Protein AF-A0A7V5ZD28-F1 (afdb_monomer)

Foldseek 3Di:
DDDLVLLVVLVDDPVLLVVVCVVVVHHDDSVRSNVSSVCCDCVNNVVPNVVVQCVDPVSVVCVVVVVDDPWDWDDPDPPDIDTDDDDDDDVVVD

Secondary structure (DSSP, 8-state):
---HHHHHHTT--HHHHHHHHHHHSSPPPHHHHHHHHHHTSHHHH-TTHHHHHTTSHHHHHHHHTT---SSEEEEEETTEEEEE-----HHHH-

Mean predicted aligned error: 4.15 Å

pLDDT: mean 93.76, std 4.94, range [72.38, 98.06]

Structure (mmCIF, N/CA/C/O backbone):
data_AF-A0A7V5ZD28-F1
#
_entry.id   AF-A0A7V5ZD28-F1
#
loop_
_atom_site.group_PDB
_atom_site.id
_atom_site.type_symbol
_atom_site.label_atom_id
_atom_site.label_alt_id
_atom_site.label_comp_id
_atom_site.label_asym_id
_atom_site.label_entity_id
_atom_site.label_seq_id
_atom_site.pdbx_PDB_ins_code
_atom_site.Cartn_x
_atom_site.Cartn_y
_atom_site.Cartn_z
_atom_site.occupancy
_atom_site.B_iso_or_equiv
_atom_site.auth_seq_id
_atom_site.auth_comp_id
_atom_site.auth_asym_id
_atom_site.auth_atom_id
_atom_site.pdbx_PDB_model_num
ATOM 1 N N . MET A 1 1 ? 17.235 -3.275 -20.615 1.00 72.38 1 MET A N 1
ATOM 2 C CA . MET A 1 1 ? 16.539 -2.101 -20.064 1.00 72.38 1 MET A CA 1
ATOM 3 C C . MET A 1 1 ? 15.131 -2.111 -20.618 1.00 72.38 1 MET A C 1
ATOM 5 O O . MET A 1 1 ? 14.974 -2.015 -21.832 1.00 72.38 1 MET A O 1
ATOM 9 N N . ILE A 1 2 ? 14.144 -2.283 -19.741 1.00 87.50 2 ILE A N 1
ATOM 10 C CA . ILE A 1 2 ? 12.724 -2.285 -20.077 1.00 87.50 2 ILE A CA 1
ATOM 11 C C . ILE A 1 2 ? 12.384 -0.948 -20.736 1.00 87.50 2 ILE A C 1
ATOM 13 O O . ILE A 1 2 ? 12.806 0.105 -20.253 1.00 87.50 2 ILE A O 1
ATOM 17 N N . ASP A 1 3 ? 11.638 -0.999 -21.843 1.00 94.62 3 ASP A N 1
ATOM 18 C CA . ASP A 1 3 ? 11.118 0.201 -22.501 1.00 94.62 3 ASP A CA 1
ATOM 19 C C . ASP A 1 3 ? 10.301 1.017 -21.480 1.00 94.62 3 ASP A C 1
ATOM 21 O O . ASP A 1 3 ? 9.369 0.464 -20.883 1.00 94.62 3 ASP A O 1
ATOM 25 N N . PRO A 1 4 ? 10.603 2.316 -21.278 1.00 95.12 4 PRO A N 1
ATOM 26 C CA . PRO A 1 4 ? 9.864 3.177 -20.363 1.00 95.12 4 PRO A CA 1
ATOM 27 C C . PRO A 1 4 ? 8.344 3.145 -20.515 1.00 95.12 4 PRO A C 1
ATOM 29 O O . PRO A 1 4 ? 7.627 3.346 -19.538 1.00 95.12 4 PRO A O 1
ATOM 32 N N . LYS A 1 5 ? 7.829 2.866 -21.717 1.00 96.38 5 LYS A N 1
ATOM 33 C CA . LYS A 1 5 ? 6.387 2.719 -21.945 1.00 96.38 5 LYS A CA 1
ATOM 34 C C . LYS A 1 5 ? 5.768 1.615 -21.088 1.00 96.38 5 LYS A C 1
ATOM 36 O O . LYS A 1 5 ? 4.683 1.819 -20.559 1.00 96.38 5 LYS A O 1
ATOM 41 N N . VAL A 1 6 ? 6.473 0.501 -20.876 1.00 96.75 6 VAL A N 1
ATOM 42 C CA . VAL A 1 6 ? 5.936 -0.680 -20.182 1.00 96.75 6 VAL A CA 1
ATOM 43 C C . VAL A 1 6 ? 5.604 -0.378 -18.721 1.00 96.75 6 VAL A C 1
ATOM 45 O O . VAL A 1 6 ? 4.479 -0.614 -18.292 1.00 96.75 6 VAL A O 1
ATO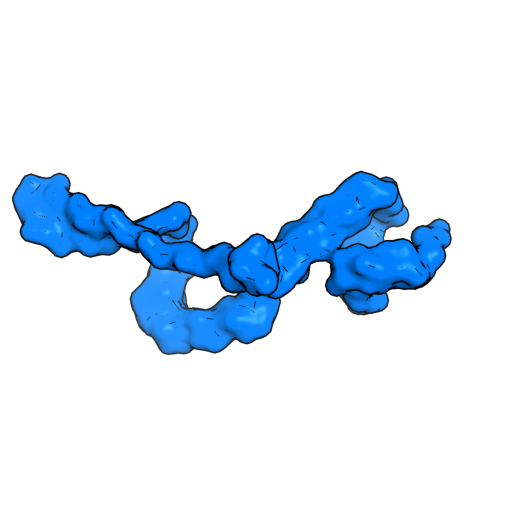M 48 N N . TYR A 1 7 ? 6.548 0.156 -17.937 1.00 96.56 7 TYR A N 1
ATOM 49 C CA . TYR A 1 7 ? 6.273 0.431 -16.519 1.00 96.56 7 TYR A CA 1
ATOM 50 C C . TYR A 1 7 ? 5.348 1.638 -16.327 1.00 96.56 7 TYR A C 1
ATOM 52 O O . TYR A 1 7 ? 4.584 1.672 -15.364 1.00 96.56 7 TYR A O 1
ATOM 60 N N . ARG A 1 8 ? 5.371 2.606 -17.255 1.00 97.31 8 ARG A N 1
ATOM 61 C CA . ARG A 1 8 ? 4.461 3.759 -17.222 1.00 97.31 8 ARG A CA 1
ATOM 62 C C . ARG A 1 8 ? 3.014 3.350 -17.471 1.00 97.31 8 ARG A C 1
ATOM 64 O O . ARG A 1 8 ? 2.132 3.827 -16.766 1.00 97.31 8 ARG A O 1
ATOM 71 N N . GLU A 1 9 ? 2.767 2.435 -18.407 1.00 97.06 9 GLU A N 1
ATOM 72 C CA . GLU A 1 9 ? 1.434 1.853 -18.631 1.00 97.06 9 GLU A CA 1
ATOM 73 C C . GLU A 1 9 ? 0.937 1.044 -17.422 1.00 97.06 9 GLU A C 1
ATOM 75 O O . GLU A 1 9 ? -0.263 0.998 -17.168 1.00 97.06 9 GLU A O 1
ATOM 80 N N . MET A 1 10 ? 1.846 0.472 -16.622 1.00 96.69 10 MET A N 1
ATOM 81 C CA . MET A 1 10 ? 1.511 -0.173 -15.344 1.00 96.69 10 MET A CA 1
ATOM 82 C C . MET A 1 10 ? 1.235 0.822 -14.199 1.00 96.69 10 MET A C 1
ATOM 84 O O . MET A 1 10 ? 0.828 0.403 -13.116 1.00 96.69 10 MET A O 1
ATOM 88 N N . GLY A 1 11 ? 1.447 2.125 -14.406 1.00 95.62 11 GLY A N 1
ATOM 89 C CA . GLY A 1 11 ? 1.208 3.167 -13.404 1.00 95.62 11 GLY A CA 1
ATOM 90 C C . GLY A 1 11 ? 2.408 3.509 -12.514 1.00 95.62 11 GLY A C 1
ATOM 91 O O . GLY A 1 11 ? 2.232 4.218 -11.522 1.00 95.62 11 GLY A O 1
ATOM 92 N N . LEU A 1 12 ? 3.612 3.038 -12.855 1.00 96.88 12 LEU A N 1
ATOM 93 C CA . LEU A 1 12 ? 4.858 3.462 -12.211 1.00 96.88 12 LEU A CA 1
ATOM 94 C C . LEU A 1 12 ? 5.414 4.719 -12.886 1.00 96.88 12 LEU A C 1
ATOM 96 O O . LEU A 1 12 ? 5.335 4.877 -14.105 1.00 96.88 12 LEU A O 1
ATOM 100 N N . ASN A 1 13 ? 6.047 5.589 -12.105 1.00 96.56 13 ASN A N 1
ATOM 101 C CA . ASN A 1 13 ? 6.856 6.680 -12.646 1.00 96.56 13 ASN A CA 1
ATOM 102 C C . ASN A 1 13 ? 8.349 6.307 -12.737 1.00 96.56 13 ASN A C 1
ATOM 104 O O . ASN A 1 13 ? 8.799 5.306 -12.178 1.00 96.56 13 ASN A O 1
ATOM 108 N N . ASP A 1 14 ? 9.128 7.140 -13.428 1.00 97.06 14 ASP A N 1
ATOM 109 C CA . ASP A 1 14 ? 10.555 6.893 -13.673 1.00 97.06 14 ASP A CA 1
ATOM 110 C C . ASP A 1 14 ? 11.367 6.775 -12.370 1.00 97.06 14 ASP A C 1
ATOM 112 O O . ASP A 1 14 ? 12.244 5.920 -12.267 1.00 97.06 14 ASP A O 1
ATOM 116 N N . GLN A 1 15 ? 11.036 7.565 -11.340 1.00 97.06 15 GLN A N 1
ATOM 117 C CA . GLN A 1 15 ? 11.718 7.517 -10.040 1.00 97.06 15 GLN A CA 1
ATOM 118 C C . GLN A 1 15 ? 11.407 6.218 -9.287 1.00 97.06 15 GLN A C 1
ATOM 120 O O . GLN A 1 15 ? 12.277 5.649 -8.627 1.00 97.06 15 GLN A O 1
ATOM 125 N N . GLU A 1 16 ? 10.169 5.728 -9.382 1.00 97.06 16 GLU A N 1
ATOM 126 C CA . GLU A 1 16 ? 9.783 4.434 -8.818 1.00 97.06 16 GLU A CA 1
ATOM 127 C C . GLU A 1 16 ? 10.519 3.295 -9.527 1.00 97.06 16 GLU A C 1
ATOM 129 O O . GLU A 1 16 ? 11.047 2.406 -8.860 1.00 97.06 16 GLU A O 1
ATOM 134 N N . TYR A 1 17 ? 10.644 3.349 -10.855 1.00 97.62 17 TYR A N 1
ATOM 135 C CA . TYR A 1 17 ? 11.417 2.364 -11.612 1.00 97.62 17 TYR A CA 1
ATOM 136 C C . TYR A 1 17 ? 12.912 2.388 -11.257 1.00 97.62 17 TYR A C 1
ATOM 138 O O . TYR A 1 17 ? 13.500 1.340 -10.983 1.00 97.62 17 TYR A O 1
ATOM 146 N N . GLU A 1 18 ? 13.527 3.569 -11.169 1.00 97.75 18 GLU A N 1
ATOM 147 C CA . GLU A 1 18 ? 14.909 3.713 -10.693 1.00 97.75 18 GLU A CA 1
ATOM 148 C C . GLU A 1 18 ? 15.088 3.129 -9.289 1.00 97.75 18 GLU A C 1
ATOM 150 O O . GLU A 1 18 ? 16.076 2.440 -9.010 1.00 97.75 18 GLU A O 1
ATOM 155 N N . ARG A 1 19 ? 14.111 3.341 -8.402 1.00 97.88 19 ARG A N 1
ATOM 156 C CA . ARG A 1 19 ? 14.141 2.771 -7.057 1.00 97.88 19 ARG A CA 1
ATOM 157 C C . ARG A 1 19 ? 14.052 1.246 -7.078 1.00 97.88 19 ARG A C 1
ATOM 159 O O . ARG A 1 19 ? 14.751 0.604 -6.296 1.00 97.88 19 ARG A O 1
ATOM 166 N N . ILE A 1 20 ? 13.242 0.664 -7.960 1.00 98.00 20 ILE A N 1
ATOM 167 C CA . ILE A 1 20 ? 13.153 -0.793 -8.146 1.00 98.00 20 ILE A CA 1
ATOM 168 C C . ILE A 1 20 ? 14.509 -1.358 -8.582 1.00 98.00 20 ILE A C 1
ATOM 170 O O . ILE A 1 20 ? 14.978 -2.331 -7.991 1.00 98.00 20 ILE A O 1
ATOM 174 N N . LEU A 1 21 ? 15.181 -0.719 -9.546 1.00 97.69 21 LEU A N 1
ATOM 175 C CA . LEU A 1 21 ? 16.518 -1.130 -9.988 1.00 97.69 21 LEU A CA 1
ATOM 176 C C . LEU A 1 21 ? 17.535 -1.104 -8.841 1.00 97.69 21 LEU A C 1
ATOM 178 O O . LEU A 1 21 ? 18.303 -2.050 -8.677 1.00 97.69 21 LEU A O 1
ATOM 182 N N . GLN A 1 22 ? 17.516 -0.052 -8.018 1.00 98.00 22 GLN A N 1
ATOM 183 C CA . GLN A 1 22 ? 18.388 0.052 -6.845 1.00 98.00 22 GLN A CA 1
ATOM 184 C C . GLN A 1 22 ? 18.104 -1.038 -5.805 1.00 98.00 22 GLN A C 1
ATOM 186 O O . GLN A 1 22 ? 19.039 -1.573 -5.216 1.00 98.00 22 GLN A O 1
ATOM 191 N N . LEU A 1 23 ? 16.828 -1.356 -5.562 1.00 98.00 23 LEU A N 1
ATOM 192 C CA . LEU A 1 23 ? 16.425 -2.373 -4.586 1.00 98.00 23 LEU A CA 1
ATOM 193 C C . LEU A 1 23 ? 16.804 -3.788 -5.032 1.00 98.00 23 LEU A C 1
ATOM 195 O O . LEU A 1 23 ? 17.202 -4.598 -4.199 1.00 98.00 23 LEU A O 1
ATOM 199 N N . LEU A 1 24 ? 16.675 -4.088 -6.326 1.00 97.56 24 LEU A N 1
ATOM 200 C CA . LEU A 1 24 ? 16.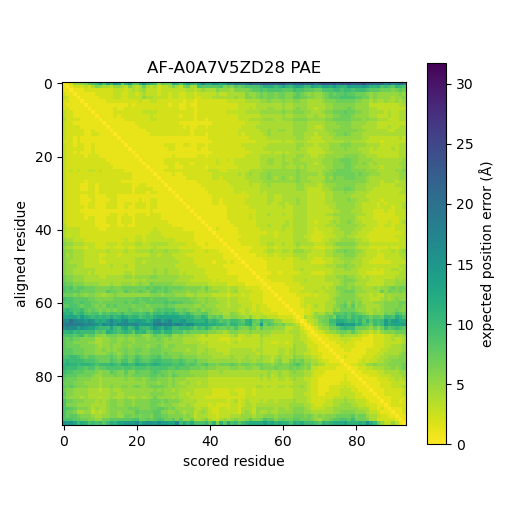971 -5.414 -6.869 1.00 97.56 24 LEU A CA 1
ATOM 201 C C . LEU A 1 24 ? 18.446 -5.602 -7.241 1.00 97.56 24 LEU A C 1
ATOM 203 O O . LEU A 1 24 ? 18.904 -6.738 -7.340 1.00 97.56 24 LEU A O 1
ATOM 207 N N . GLY A 1 25 ? 19.179 -4.518 -7.514 1.00 97.75 25 GLY A N 1
ATOM 208 C CA . GLY A 1 25 ? 20.544 -4.571 -8.053 1.00 97.75 25 GLY A CA 1
ATOM 209 C C . GLY A 1 25 ? 20.627 -5.135 -9.479 1.00 97.75 25 GLY A C 1
ATOM 210 O O . GLY A 1 25 ? 21.717 -5.419 -9.971 1.00 97.75 25 GLY A O 1
ATOM 211 N N . ARG A 1 26 ? 19.480 -5.320 -10.142 1.00 97.19 26 ARG A N 1
ATOM 212 C CA . ARG A 1 26 ? 19.333 -5.823 -11.512 1.00 97.19 26 ARG A CA 1
ATOM 213 C C . ARG A 1 26 ? 18.028 -5.325 -12.123 1.00 97.19 26 ARG A C 1
ATOM 215 O O . ARG A 1 26 ? 17.171 -4.775 -11.435 1.00 97.19 26 ARG A O 1
ATOM 222 N N . GLU A 1 27 ? 17.858 -5.583 -13.411 1.00 96.69 27 GLU A N 1
ATOM 223 C CA . GLU A 1 27 ? 16.592 -5.351 -14.098 1.00 96.69 27 GLU A CA 1
ATOM 224 C C . GLU A 1 27 ? 15.500 -6.312 -13.573 1.00 96.69 27 GLU A C 1
ATOM 226 O O . GLU A 1 27 ? 15.773 -7.513 -13.412 1.00 96.69 27 GLU A O 1
ATOM 231 N N . PRO A 1 28 ? 14.285 -5.818 -13.258 1.00 97.50 28 PRO A N 1
ATOM 232 C CA . PRO A 1 28 ? 13.168 -6.681 -12.898 1.00 97.50 28 PRO A CA 1
ATOM 233 C C . PRO A 1 28 ? 12.689 -7.468 -14.121 1.00 97.50 28 PRO A C 1
ATOM 235 O O . PRO A 1 28 ? 12.735 -6.991 -15.253 1.00 97.50 28 PRO A O 1
ATOM 238 N N . THR A 1 29 ? 12.169 -8.668 -13.896 1.00 97.06 29 THR A N 1
ATOM 239 C CA . THR A 1 29 ? 11.338 -9.354 -14.893 1.00 97.06 29 THR A CA 1
ATOM 240 C C . THR A 1 29 ? 10.004 -8.620 -15.064 1.00 97.06 29 THR A C 1
ATOM 242 O O . THR A 1 29 ? 9.592 -7.852 -14.195 1.00 97.06 29 THR A O 1
ATOM 245 N N . TYR A 1 30 ? 9.281 -8.885 -16.156 1.00 96.62 30 TYR A N 1
ATOM 246 C CA . TYR A 1 30 ? 7.949 -8.305 -16.381 1.00 96.62 30 TYR A CA 1
ATOM 247 C C . TYR A 1 30 ? 6.986 -8.571 -15.207 1.00 96.62 30 TYR A C 1
ATOM 249 O O . TYR A 1 30 ? 6.281 -7.670 -14.761 1.00 96.62 30 TYR A O 1
ATOM 257 N N . THR A 1 31 ? 7.007 -9.791 -14.658 1.00 97.31 31 THR A N 1
ATOM 258 C CA . THR A 1 31 ? 6.178 -10.177 -13.507 1.00 97.31 31 THR A CA 1
ATOM 259 C C . THR A 1 31 ? 6.572 -9.431 -12.235 1.00 97.31 31 THR A C 1
ATOM 261 O O . THR A 1 31 ? 5.702 -8.914 -11.540 1.00 97.31 31 THR A O 1
ATOM 264 N N . GLU A 1 32 ? 7.871 -9.331 -11.933 1.00 98.00 32 GLU A N 1
ATOM 265 C CA . GLU A 1 32 ? 8.351 -8.569 -10.771 1.00 98.00 32 GLU A CA 1
ATOM 266 C C . GLU A 1 32 ? 7.976 -7.091 -10.890 1.00 98.00 32 GLU A C 1
ATOM 268 O O . GLU A 1 32 ? 7.509 -6.492 -9.925 1.00 98.00 32 GLU A O 1
ATOM 273 N N . LEU A 1 33 ? 8.125 -6.514 -12.084 1.00 97.56 33 LEU A N 1
ATOM 274 C CA . LEU A 1 33 ? 7.743 -5.135 -12.359 1.00 97.56 33 LEU A CA 1
ATOM 275 C C . LEU A 1 33 ? 6.239 -4.909 -12.131 1.00 97.56 33 LEU A C 1
ATOM 277 O O . LEU A 1 33 ? 5.864 -3.949 -11.460 1.00 97.56 33 LEU A O 1
ATOM 281 N N . GLY A 1 34 ? 5.390 -5.820 -12.615 1.00 97.56 34 GLY A N 1
ATOM 282 C CA . GLY A 1 34 ? 3.947 -5.779 -12.368 1.00 97.56 34 GLY A CA 1
ATOM 283 C C . GLY A 1 34 ? 3.593 -5.896 -10.881 1.00 97.56 34 GLY A C 1
ATOM 284 O O . GLY A 1 34 ? 2.726 -5.171 -10.393 1.00 97.56 34 GLY A O 1
ATOM 285 N N . MET A 1 35 ? 4.302 -6.742 -10.127 1.00 98.06 35 MET A N 1
ATOM 286 C CA . MET A 1 35 ? 4.134 -6.832 -8.673 1.00 98.06 35 MET A CA 1
ATOM 287 C C . MET A 1 35 ? 4.477 -5.514 -7.976 1.00 98.06 35 MET A C 1
ATOM 289 O O . MET A 1 35 ? 3.712 -5.063 -7.123 1.00 98.06 35 MET A O 1
ATOM 293 N N . PHE A 1 36 ? 5.593 -4.874 -8.341 1.00 97.81 36 PHE A N 1
ATOM 294 C CA . PHE A 1 36 ? 5.933 -3.554 -7.811 1.00 97.81 36 PHE A CA 1
ATOM 295 C C . PHE A 1 36 ? 4.861 -2.520 -8.152 1.00 97.81 36 PHE A C 1
ATOM 297 O O . PHE A 1 36 ? 4.447 -1.779 -7.265 1.00 97.81 36 PHE A O 1
ATOM 304 N N . ALA A 1 37 ? 4.367 -2.505 -9.392 1.00 97.50 37 ALA A N 1
ATOM 305 C CA . ALA A 1 37 ? 3.334 -1.569 -9.830 1.00 97.50 37 ALA A CA 1
ATOM 306 C C . ALA A 1 37 ? 2.057 -1.657 -8.979 1.00 97.50 37 ALA A C 1
ATOM 308 O O . ALA A 1 37 ? 1.564 -0.638 -8.494 1.00 97.50 37 ALA A O 1
ATOM 309 N N . VAL A 1 38 ? 1.559 -2.871 -8.722 1.00 97.44 38 VAL A N 1
ATOM 310 C CA . VAL A 1 38 ? 0.368 -3.072 -7.883 1.00 97.44 38 VAL A CA 1
ATOM 311 C C . VAL A 1 38 ? 0.657 -2.718 -6.425 1.00 97.44 38 VAL A C 1
ATOM 313 O O . VAL A 1 38 ? -0.066 -1.913 -5.834 1.00 97.44 38 VAL A O 1
ATOM 316 N N . MET A 1 39 ? 1.727 -3.270 -5.845 1.00 97.38 39 MET A N 1
ATOM 317 C CA . MET A 1 39 ? 2.036 -3.091 -4.421 1.00 97.38 39 MET A CA 1
ATOM 318 C C . MET A 1 39 ? 2.375 -1.645 -4.068 1.00 97.38 39 MET A C 1
ATOM 320 O O . MET A 1 39 ? 2.128 -1.209 -2.946 1.00 97.38 39 MET A O 1
ATOM 324 N N . TRP A 1 40 ? 2.937 -0.894 -5.013 1.00 97.12 40 TRP A N 1
ATOM 325 C CA . TRP A 1 40 ? 3.228 0.521 -4.837 1.00 97.12 40 TRP A CA 1
ATOM 326 C C . TRP A 1 40 ? 2.107 1.416 -5.350 1.00 97.12 40 TRP A C 1
ATOM 328 O O . TRP A 1 40 ? 2.274 2.620 -5.291 1.00 97.12 40 TRP A O 1
ATOM 338 N N . SER A 1 41 ? 0.967 0.916 -5.827 1.00 96.06 41 SER A N 1
ATOM 339 C CA . SER A 1 41 ? -0.178 1.770 -6.186 1.00 96.06 41 SER A CA 1
ATOM 340 C C . SER A 1 41 ? -0.697 2.576 -4.980 1.00 96.06 41 SER A C 1
ATOM 342 O O . SER A 1 41 ? -0.419 2.232 -3.832 1.00 96.06 41 SER A O 1
ATOM 344 N N . GLU A 1 42 ? -1.478 3.645 -5.194 1.00 95.06 42 GLU A N 1
ATOM 345 C CA . GLU A 1 42 ? -2.113 4.351 -4.058 1.00 95.06 42 GLU A CA 1
ATOM 346 C C . GLU A 1 42 ? -3.057 3.429 -3.278 1.00 95.06 42 GLU A C 1
ATOM 348 O O . GLU A 1 42 ? -3.113 3.507 -2.055 1.00 95.06 42 GLU A O 1
ATOM 353 N N . HIS A 1 43 ? -3.748 2.525 -3.973 1.00 94.69 43 HIS A N 1
ATOM 354 C CA . HIS A 1 43 ? -4.701 1.601 -3.369 1.00 94.69 43 HIS A CA 1
ATOM 355 C C . HIS A 1 43 ? -4.047 0.657 -2.348 1.00 94.69 43 HIS A C 1
ATOM 357 O O . HIS A 1 43 ? -4.609 0.424 -1.280 1.00 94.69 43 HIS A O 1
ATOM 363 N N . CYS A 1 44 ? -2.853 0.140 -2.651 1.00 94.25 44 CYS A N 1
ATOM 364 C CA . CYS A 1 44 ? -2.129 -0.758 -1.748 1.00 94.25 44 CYS A CA 1
ATOM 365 C C . CYS A 1 44 ? -1.167 -0.012 -0.814 1.00 94.25 44 CYS A C 1
ATOM 367 O O . CYS A 1 44 ? -1.047 -0.351 0.361 1.00 94.25 44 CYS A O 1
ATOM 369 N N . GLY A 1 45 ? -0.460 0.993 -1.330 1.00 92.88 45 GLY A N 1
ATOM 370 C CA . GLY A 1 45 ? 0.635 1.663 -0.633 1.00 92.88 45 GLY A CA 1
ATOM 371 C C . GLY A 1 45 ? 0.226 2.869 0.211 1.00 92.88 45 GLY A C 1
ATOM 372 O O . GLY A 1 45 ? 1.023 3.301 1.049 1.00 92.88 45 GLY A O 1
ATOM 373 N N . TYR A 1 46 ? -0.977 3.425 0.001 1.00 94.00 46 TYR A N 1
ATOM 374 C CA . TYR A 1 46 ? -1.455 4.648 0.662 1.00 94.00 46 TYR A CA 1
ATOM 375 C C . TYR A 1 46 ? -0.422 5.791 0.569 1.00 94.00 46 TYR A C 1
ATOM 377 O O . TYR A 1 46 ? -0.160 6.503 1.541 1.00 94.00 46 TYR A O 1
ATOM 385 N N . LYS A 1 47 ? 0.249 5.934 -0.581 1.00 92.31 47 LYS A N 1
ATOM 386 C CA . LYS A 1 47 ? 1.412 6.816 -0.790 1.00 92.31 47 LYS A CA 1
ATOM 387 C C . LYS A 1 47 ? 1.116 8.265 -0.404 1.00 92.31 47 LYS A C 1
ATOM 389 O O . LYS A 1 47 ? 1.941 8.907 0.248 1.00 92.31 47 LYS A O 1
ATOM 394 N N . TYR A 1 48 ? -0.064 8.761 -0.759 1.00 93.62 48 TYR A N 1
ATOM 395 C CA . TYR A 1 48 ? -0.469 10.145 -0.504 1.00 93.62 48 TYR A CA 1
ATOM 396 C C . TYR A 1 48 ? -1.229 10.307 0.809 1.00 93.62 48 TYR A C 1
ATOM 398 O O . TYR A 1 48 ? -1.073 11.306 1.513 1.00 93.62 48 TYR A O 1
ATOM 406 N N . SER A 1 49 ? -2.044 9.318 1.159 1.00 94.50 49 SER A N 1
ATOM 407 C CA . SER A 1 49 ? -2.911 9.362 2.335 1.00 94.50 49 SER A CA 1
ATOM 408 C C . SER A 1 49 ? -2.171 9.037 3.638 1.00 94.50 49 SER A C 1
ATOM 410 O O . SER A 1 49 ? -2.420 9.678 4.663 1.00 94.50 49 SER A O 1
ATOM 412 N N . ARG A 1 50 ? -1.188 8.125 3.626 1.00 91.88 50 ARG A N 1
ATOM 413 C CA . ARG A 1 50 ? -0.442 7.695 4.825 1.00 91.88 50 ARG A CA 1
ATOM 414 C C . ARG A 1 50 ? 0.219 8.851 5.595 1.00 91.88 50 ARG A C 1
ATOM 416 O O . ARG A 1 50 ? 0.092 8.863 6.821 1.00 91.88 50 ARG A O 1
ATOM 423 N N . PRO A 1 51 ? 0.892 9.841 4.969 1.00 93.00 51 PRO A N 1
ATOM 424 C CA . PRO A 1 51 ? 1.425 11.006 5.686 1.00 93.00 51 PRO A CA 1
ATOM 425 C C . PRO A 1 51 ? 0.357 11.824 6.424 1.00 93.00 51 PRO A C 1
ATOM 427 O O . PRO A 1 51 ? 0.621 12.332 7.514 1.00 93.00 51 PRO A O 1
ATOM 430 N N . ILE A 1 52 ? -0.847 11.932 5.855 1.00 95.50 52 ILE A N 1
ATOM 431 C CA . ILE A 1 52 ? -1.976 12.635 6.475 1.00 95.50 52 ILE A CA 1
ATOM 432 C C . ILE A 1 52 ? -2.538 11.811 7.634 1.00 95.50 52 ILE A C 1
ATOM 434 O O . ILE A 1 52 ? -2.720 12.350 8.725 1.00 95.50 52 ILE A O 1
ATOM 438 N N . LEU A 1 53 ? -2.720 10.499 7.445 1.00 93.12 53 LEU A N 1
ATOM 439 C CA . LEU A 1 53 ? -3.232 9.592 8.478 1.00 93.12 53 LEU A CA 1
ATOM 440 C C . LEU A 1 53 ? -2.345 9.563 9.736 1.00 93.12 53 LEU A C 1
ATOM 442 O O . LEU A 1 53 ? -2.851 9.501 10.852 1.00 93.12 53 LEU A O 1
ATOM 446 N N . ARG A 1 54 ? -1.021 9.731 9.595 1.00 91.06 54 ARG A N 1
ATOM 447 C CA . ARG A 1 54 ? -0.078 9.837 10.734 1.00 91.06 54 ARG A CA 1
ATOM 448 C C . ARG A 1 54 ? -0.285 11.068 11.630 1.00 91.06 54 ARG A C 1
ATOM 450 O O . ARG A 1 54 ? 0.401 11.193 12.653 1.00 91.06 54 ARG A O 1
ATOM 457 N N . ARG A 1 55 ? -1.174 11.997 11.264 1.00 94.50 55 ARG A N 1
ATOM 458 C CA . ARG A 1 55 ? -1.586 13.115 12.128 1.00 94.50 55 ARG A CA 1
ATOM 459 C C . ARG A 1 55 ? -2.625 12.699 13.173 1.00 94.50 55 ARG A C 1
ATOM 461 O O . ARG A 1 55 ? -2.712 13.370 14.196 1.00 94.50 55 ARG A O 1
ATOM 468 N N . PHE A 1 56 ? -3.359 11.605 12.962 1.00 95.06 56 PHE A N 1
ATOM 469 C CA . PHE A 1 56 ? -4.278 11.061 13.964 1.00 95.06 56 PHE A CA 1
ATOM 470 C C . PHE A 1 56 ? -3.492 10.307 15.039 1.00 95.06 56 PHE A C 1
ATOM 472 O O . PHE A 1 56 ? -2.647 9.466 14.723 1.00 95.06 56 PHE A O 1
ATOM 479 N N . ARG A 1 57 ? -3.750 10.626 16.313 1.00 92.88 57 ARG A N 1
ATOM 480 C CA . ARG A 1 57 ? -2.989 10.093 17.453 1.00 92.88 57 ARG A CA 1
ATOM 481 C C . ARG A 1 57 ? -3.104 8.574 17.535 1.00 92.88 57 ARG A C 1
ATOM 483 O O . ARG A 1 57 ? -2.084 7.905 17.644 1.00 92.88 57 ARG A O 1
ATOM 490 N N . GLU A 1 58 ? -4.318 8.050 17.432 1.00 88.00 58 GLU A N 1
ATOM 491 C CA . GLU A 1 58 ? -4.637 6.623 17.513 1.00 88.00 58 GLU A CA 1
ATOM 492 C C . GLU A 1 58 ? -3.972 5.854 16.369 1.00 88.00 58 GLU A C 1
ATOM 494 O O . GLU A 1 58 ? -3.326 4.836 16.596 1.00 88.00 58 GLU A O 1
ATOM 499 N N . TYR A 1 59 ? -4.046 6.388 15.144 1.00 88.62 59 TYR A N 1
ATOM 500 C CA . TYR A 1 59 ? -3.376 5.794 13.987 1.00 88.62 59 TYR A CA 1
ATOM 501 C C . TYR A 1 59 ? -1.856 5.774 14.173 1.00 88.62 59 TYR A C 1
ATOM 503 O O . TYR A 1 59 ? -1.207 4.767 13.904 1.00 88.62 59 TYR A O 1
ATOM 511 N N . ARG A 1 60 ? -1.267 6.876 14.658 1.00 88.88 60 ARG A N 1
ATOM 512 C CA . ARG A 1 60 ? 0.171 6.937 14.943 1.00 88.88 60 ARG A CA 1
ATOM 513 C C . ARG A 1 60 ? 0.574 5.910 16.001 1.00 88.88 60 ARG A C 1
ATOM 515 O O . ARG A 1 60 ? 1.535 5.186 15.773 1.00 88.88 60 ARG A O 1
ATOM 522 N N . GLN A 1 61 ? -0.167 5.829 17.103 1.00 89.31 61 GLN A N 1
ATOM 523 C CA . GLN A 1 61 ? 0.087 4.865 18.173 1.00 89.31 61 GLN A CA 1
ATOM 524 C C . GLN A 1 61 ? -0.009 3.424 17.665 1.00 89.31 61 GLN A C 1
ATOM 526 O O . GLN A 1 61 ? 0.877 2.633 17.965 1.00 89.31 61 GLN A O 1
ATOM 531 N N . ALA A 1 62 ? -1.014 3.101 16.845 1.00 86.75 62 ALA A N 1
ATOM 532 C CA . ALA A 1 62 ? -1.164 1.777 16.240 1.00 86.75 62 ALA A CA 1
ATOM 533 C C . ALA A 1 62 ? -0.008 1.424 15.285 1.00 86.75 62 ALA A C 1
ATOM 535 O O . ALA A 1 62 ? 0.474 0.295 15.286 1.00 86.75 62 ALA A O 1
ATOM 536 N N . VAL A 1 63 ? 0.477 2.388 14.492 1.00 85.19 63 VAL A N 1
ATOM 537 C CA . VAL A 1 63 ? 1.658 2.197 13.630 1.00 85.19 63 VAL A CA 1
ATOM 538 C C . VAL A 1 63 ? 2.913 1.940 14.471 1.00 85.19 63 VAL A C 1
ATOM 540 O O . VAL A 1 63 ? 3.698 1.056 14.144 1.00 85.19 63 VAL A O 1
ATOM 543 N N . GLU A 1 64 ? 3.125 2.725 15.529 1.00 86.81 64 GLU A N 1
ATOM 544 C CA . GLU A 1 64 ? 4.329 2.665 16.371 1.00 86.81 64 GLU A CA 1
ATOM 545 C C . GLU A 1 64 ? 4.364 1.427 17.275 1.00 86.81 64 GLU A C 1
ATOM 547 O O . GLU A 1 64 ? 5.444 0.900 17.536 1.00 86.81 64 GLU A O 1
ATOM 552 N N . SER A 1 65 ? 3.205 0.930 17.714 1.00 86.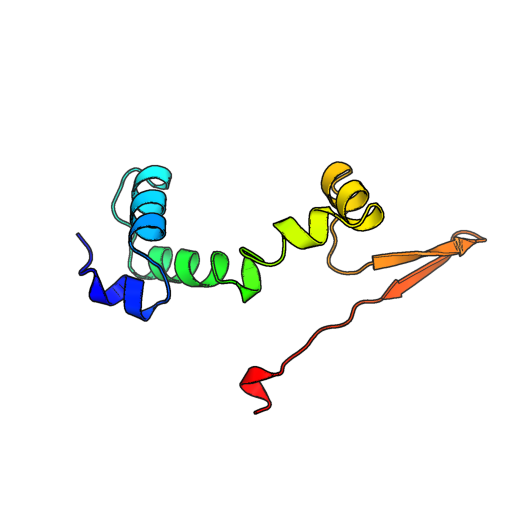31 65 SER A N 1
ATOM 553 C CA . SER A 1 65 ? 3.097 -0.302 18.503 1.00 86.31 65 SER A CA 1
ATOM 554 C C . SER A 1 65 ? 3.156 -1.579 17.662 1.00 86.31 65 SER A C 1
ATOM 556 O O . SER A 1 65 ? 3.202 -2.670 18.225 1.00 86.31 65 SER A O 1
ATOM 558 N N . GLY A 1 66 ? 3.127 -1.461 16.329 1.00 79.94 66 GLY A N 1
ATOM 559 C CA . GLY A 1 66 ? 2.978 -2.603 15.426 1.00 79.94 66 GLY A CA 1
ATOM 560 C C . GLY A 1 66 ? 1.575 -3.221 15.442 1.00 79.94 66 GLY A C 1
ATOM 561 O O . GLY A 1 66 ? 1.400 -4.315 14.926 1.00 79.94 66 GLY A O 1
ATOM 562 N N . GLY A 1 67 ? 0.579 -2.535 16.009 1.00 77.25 67 GLY A N 1
ATOM 563 C CA . GLY A 1 67 ? -0.807 -3.003 16.113 1.00 77.25 67 GLY A CA 1
ATOM 564 C C . GLY A 1 67 ? -1.674 -2.724 14.882 1.00 77.25 67 GLY A C 1
ATOM 565 O O . GLY A 1 67 ? -2.899 -2.699 14.998 1.00 77.25 67 GLY A O 1
ATOM 566 N N . LEU A 1 68 ? -1.075 -2.439 13.720 1.00 81.75 68 LEU A N 1
ATOM 567 C CA . LEU A 1 68 ? -1.824 -2.293 12.472 1.00 81.75 68 LEU A CA 1
ATOM 568 C C . LEU A 1 68 ? -2.228 -3.669 11.943 1.00 81.75 68 LEU A C 1
ATOM 570 O O . LEU A 1 68 ? -1.411 -4.393 11.383 1.00 81.75 68 LEU A O 1
ATOM 574 N N . GLU A 1 69 ? -3.512 -3.971 12.078 1.00 87.94 69 GLU A N 1
ATOM 575 C CA . GLU A 1 69 ? -4.122 -5.232 11.667 1.00 87.94 69 GLU A CA 1
ATOM 576 C C . GLU A 1 69 ? -5.198 -5.023 10.593 1.00 87.94 69 GLU A C 1
ATOM 578 O O . GLU A 1 69 ? -5.548 -3.901 10.217 1.00 87.94 69 GLU A O 1
ATOM 583 N N . ASN A 1 70 ? -5.765 -6.129 10.106 1.00 90.56 70 ASN A N 1
ATOM 584 C CA . ASN A 1 70 ? -6.810 -6.117 9.081 1.00 90.56 70 ASN A CA 1
ATOM 585 C C . ASN A 1 70 ? -8.121 -5.442 9.506 1.00 90.56 70 ASN A C 1
ATOM 587 O O . ASN A 1 70 ? -8.937 -5.190 8.625 1.00 90.56 70 ASN A O 1
ATOM 591 N N . ALA A 1 71 ? -8.352 -5.181 10.796 1.00 92.44 71 ALA A N 1
ATOM 592 C CA . ALA A 1 71 ? -9.522 -4.486 11.334 1.00 92.44 71 ALA A CA 1
ATOM 593 C C . ALA A 1 71 ? -9.195 -3.864 12.704 1.00 92.44 71 ALA A C 1
ATOM 595 O O . ALA A 1 71 ? -8.276 -4.311 13.387 1.00 92.44 71 ALA A O 1
ATOM 596 N N . GLY A 1 72 ? -9.953 -2.842 13.110 1.00 90.62 72 GLY A N 1
ATOM 597 C CA . GLY A 1 72 ? -9.820 -2.234 14.435 1.00 90.62 72 GLY A CA 1
ATOM 598 C C . GLY A 1 72 ? -10.651 -2.974 15.482 1.00 90.62 72 GLY A C 1
ATOM 599 O O . GLY A 1 72 ? -11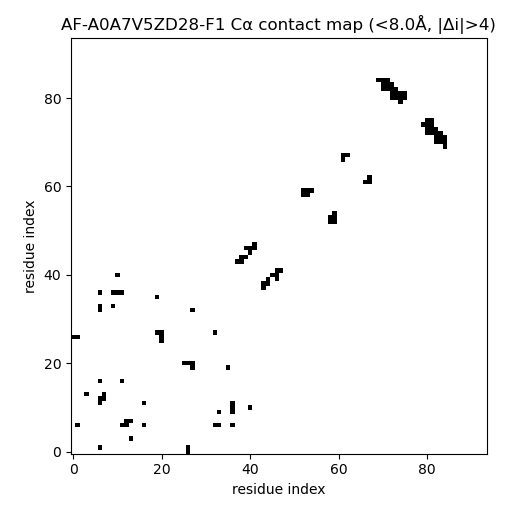.733 -3.471 15.166 1.00 90.62 72 GLY A O 1
ATOM 600 N N . VAL A 1 73 ? -10.165 -3.013 16.725 1.00 91.06 73 VAL A N 1
ATOM 601 C CA . VAL A 1 73 ? -10.885 -3.567 17.881 1.00 91.06 73 VAL A CA 1
ATOM 602 C C . VAL A 1 73 ? -11.177 -2.478 18.912 1.00 91.06 73 VAL A C 1
ATOM 604 O O . VAL A 1 73 ? -10.320 -1.646 19.207 1.00 91.06 73 VAL A O 1
ATOM 607 N N . VAL A 1 74 ? -12.388 -2.492 19.462 1.00 91.31 74 VAL A N 1
ATOM 608 C CA . VAL A 1 74 ? -12.810 -1.648 20.585 1.00 91.31 74 VAL A CA 1
ATOM 609 C C . VAL A 1 74 ? -13.124 -2.555 21.769 1.00 91.31 74 VAL A C 1
ATOM 611 O O . VAL A 1 74 ? -14.017 -3.393 21.672 1.00 91.31 74 VAL A O 1
ATOM 614 N N . ASP A 1 75 ? -12.386 -2.398 22.866 1.00 93.38 75 ASP A N 1
ATOM 615 C CA . ASP A 1 75 ? -12.647 -3.088 24.136 1.00 93.38 75 ASP A CA 1
ATOM 616 C C . ASP A 1 75 ? -13.967 -2.590 24.750 1.00 93.38 75 ASP A C 1
ATOM 618 O O . ASP A 1 75 ? -14.215 -1.382 24.807 1.00 93.38 75 ASP A O 1
ATOM 622 N N . ILE A 1 76 ? -14.819 -3.523 25.181 1.00 96.94 76 ILE A N 1
ATOM 623 C CA . ILE A 1 76 ? -16.114 -3.241 25.820 1.00 96.94 76 ILE A CA 1
ATOM 624 C C . ILE A 1 76 ? -16.200 -3.778 27.259 1.00 96.94 76 ILE A C 1
ATOM 626 O O . ILE A 1 76 ? -17.270 -3.712 27.864 1.00 96.94 76 ILE A O 1
ATOM 630 N N . GLY A 1 77 ? -15.090 -4.262 27.825 1.00 96.94 77 GLY A N 1
ATOM 631 C CA . GLY A 1 77 ? -15.017 -4.823 29.173 1.00 96.94 77 GLY A CA 1
ATOM 632 C C . GLY A 1 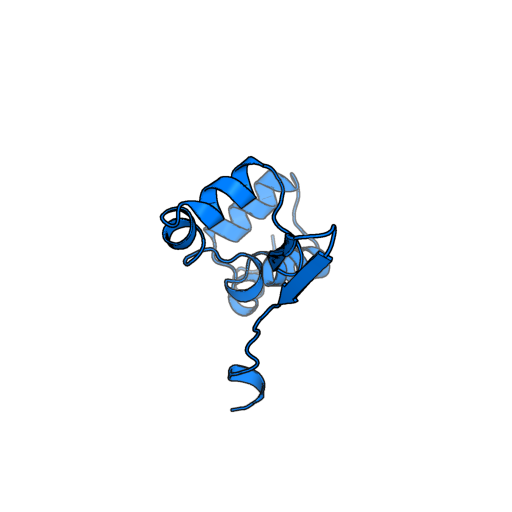77 ? -15.254 -6.334 29.228 1.00 96.94 77 GLY A C 1
ATOM 633 O O . GLY A 1 77 ? -15.557 -6.981 28.229 1.00 96.94 77 GLY A O 1
ATOM 634 N N . ASP A 1 78 ? -15.069 -6.914 30.418 1.00 96.19 78 ASP A N 1
ATOM 635 C CA . ASP A 1 78 ? -15.279 -8.344 30.713 1.00 96.19 78 ASP A CA 1
ATOM 636 C C . ASP A 1 78 ? -14.524 -9.321 29.788 1.00 96.19 78 ASP A C 1
ATOM 638 O O . ASP A 1 78 ? -14.919 -10.474 29.613 1.00 96.19 78 ASP A O 1
ATOM 642 N N . GLY A 1 79 ? -13.415 -8.867 29.196 1.00 95.50 79 GLY A N 1
ATOM 643 C CA . GLY A 1 79 ? -12.633 -9.649 28.236 1.00 95.50 79 GLY A CA 1
ATOM 644 C C . GLY A 1 79 ? -13.234 -9.708 26.828 1.00 95.50 79 GLY A C 1
ATOM 645 O O . GLY A 1 79 ? -12.810 -10.544 26.031 1.00 95.50 79 GLY A O 1
ATOM 646 N N . TRP A 1 80 ? -14.196 -8.840 26.506 1.00 96.94 80 TRP A N 1
ATOM 647 C CA . TRP A 1 80 ? -14.843 -8.760 25.198 1.00 96.94 80 TRP A CA 1
ATOM 648 C C . TRP A 1 80 ? -14.405 -7.529 24.405 1.00 96.94 80 TRP A C 1
ATOM 650 O O . TRP A 1 80 ? -14.122 -6.466 24.952 1.00 96.94 80 TRP A O 1
ATOM 660 N N . GLY A 1 81 ? -14.425 -7.655 23.079 1.00 96.31 81 GLY A N 1
ATOM 661 C CA . GLY A 1 81 ? -14.174 -6.548 22.163 1.00 96.31 81 GLY A CA 1
ATOM 662 C C . GLY A 1 81 ? -15.020 -6.648 20.897 1.00 96.31 81 GLY A C 1
ATOM 663 O O . GLY A 1 81 ? -15.411 -7.738 20.478 1.00 96.31 81 GLY A O 1
ATOM 664 N N . ILE A 1 82 ? -15.293 -5.502 20.277 1.00 97.06 82 ILE A N 1
ATOM 665 C CA . ILE A 1 82 ? -15.983 -5.395 18.988 1.00 97.06 82 ILE A CA 1
ATOM 666 C C . ILE A 1 82 ? -14.947 -5.137 17.900 1.00 97.06 82 ILE A C 1
ATOM 668 O O . ILE A 1 82 ? -14.183 -4.177 17.988 1.00 97.06 82 ILE A O 1
ATOM 672 N N . VAL A 1 83 ? -14.947 -5.968 16.857 1.00 95.81 83 VAL A N 1
ATOM 673 C CA . VAL A 1 83 ? -14.059 -5.826 15.696 1.00 95.81 83 VAL A CA 1
ATOM 674 C C . VAL A 1 83 ? -14.839 -5.251 14.519 1.00 95.81 83 VAL A C 1
ATOM 676 O O . VAL A 1 83 ? -15.896 -5.769 14.160 1.00 95.81 83 VAL A O 1
ATOM 679 N N . MET A 1 84 ? -14.319 -4.188 13.905 1.00 95.19 84 MET A N 1
ATOM 680 C CA . MET A 1 84 ? -14.972 -3.510 12.784 1.00 95.19 84 MET A CA 1
ATOM 681 C C . MET A 1 84 ? -13.964 -2.999 11.751 1.00 95.19 84 MET A C 1
ATOM 683 O O . MET A 1 84 ? -12.861 -2.555 12.079 1.00 95.19 84 MET A O 1
ATOM 687 N N . LYS A 1 85 ? -14.387 -3.013 10.483 1.00 95.25 85 LYS A N 1
ATOM 688 C CA . LYS A 1 85 ? -13.729 -2.344 9.359 1.00 95.25 85 LYS A CA 1
ATOM 689 C C . LYS A 1 85 ? -14.764 -1.885 8.337 1.00 95.25 85 LYS A C 1
ATOM 691 O O . LYS A 1 85 ? -15.827 -2.485 8.212 1.00 95.25 85 LYS A O 1
ATOM 696 N N . VAL A 1 86 ? -14.418 -0.836 7.598 1.00 96.00 86 VAL A N 1
ATOM 697 C CA . VAL A 1 86 ? -15.175 -0.348 6.446 1.00 96.00 86 VAL A CA 1
ATOM 698 C C . VAL A 1 86 ? -14.255 -0.351 5.227 1.00 96.00 86 VAL A C 1
ATOM 700 O O . VAL A 1 86 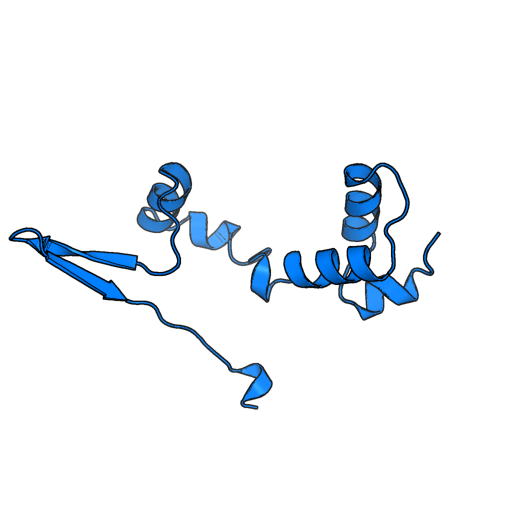? -13.109 0.087 5.314 1.00 96.00 86 VAL A O 1
ATOM 703 N N . GLU A 1 87 ? -14.761 -0.847 4.100 1.00 95.50 87 GLU A N 1
ATOM 704 C CA . GLU A 1 87 ? -14.073 -0.865 2.806 1.00 95.50 87 GLU A CA 1
ATOM 705 C C . GLU A 1 87 ? -14.930 -0.193 1.731 1.00 95.50 87 GLU A C 1
ATOM 707 O O . GLU A 1 87 ? -16.121 0.052 1.925 1.00 95.50 87 GLU A O 1
ATOM 712 N N . SER A 1 88 ? -14.320 0.108 0.585 1.00 95.31 88 SER A N 1
ATOM 713 C CA . SER A 1 88 ? -15.022 0.656 -0.576 1.00 95.31 88 SER A CA 1
ATOM 714 C C . SER A 1 88 ? -14.655 -0.120 -1.838 1.00 95.31 88 SER A C 1
ATOM 716 O O . SER A 1 88 ? -13.537 -0.619 -1.962 1.00 95.31 88 SER A O 1
ATOM 718 N N . HIS A 1 89 ? -15.589 -0.198 -2.786 1.00 95.06 89 HIS A N 1
ATOM 719 C CA . HIS A 1 89 ? -15.387 -0.849 -4.084 1.00 95.06 89 HIS A CA 1
ATOM 720 C C . HIS A 1 89 ? -15.864 0.067 -5.219 1.00 95.06 89 HIS A C 1
ATOM 722 O O . HIS A 1 89 ? -16.561 -0.346 -6.137 1.00 95.06 89 HIS A O 1
ATOM 728 N N . ASN A 1 90 ? -15.517 1.353 -5.118 1.00 93.38 90 ASN A N 1
ATOM 729 C CA . ASN A 1 90 ? -16.136 2.419 -5.908 1.00 93.38 90 ASN A CA 1
ATOM 730 C C . ASN A 1 90 ? -15.892 2.269 -7.416 1.00 93.38 90 ASN A C 1
ATOM 732 O O . ASN A 1 90 ? -16.847 2.224 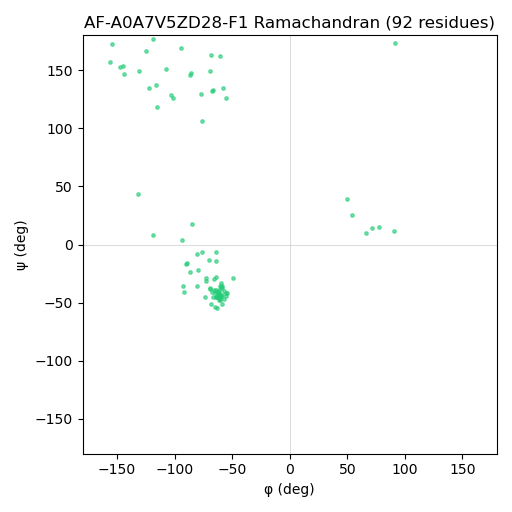-8.177 1.00 93.38 90 ASN A O 1
ATOM 736 N N . HIS A 1 91 ? -14.629 2.166 -7.844 1.00 90.44 91 HIS A N 1
ATOM 737 C CA . HIS A 1 91 ? -14.265 2.063 -9.264 1.00 90.44 91 HIS A CA 1
ATOM 738 C C . HIS A 1 91 ? -14.896 0.855 -9.981 1.00 90.44 91 HIS A C 1
ATOM 740 O O . HIS A 1 91 ? -15.507 1.060 -11.018 1.00 90.44 91 HIS A O 1
ATOM 746 N N . PRO A 1 92 ? -14.793 -0.388 -9.471 1.00 93.06 92 PRO A N 1
ATOM 747 C CA . PRO A 1 92 ? -15.441 -1.541 -10.109 1.00 93.06 92 PRO A CA 1
ATOM 748 C C . PRO A 1 92 ? -16.974 -1.543 -9.999 1.00 93.06 92 PRO A C 1
ATOM 750 O O . PRO A 1 92 ? -17.612 -2.340 -10.678 1.00 93.06 92 PRO A O 1
ATOM 753 N N . SER A 1 93 ? -17.560 -0.702 -9.140 1.00 91.44 93 SER A N 1
ATOM 754 C CA . SER A 1 93 ? -19.020 -0.546 -9.046 1.00 91.44 93 SER A CA 1
ATOM 755 C C . SER A 1 93 ? -19.585 0.520 -9.992 1.00 91.44 93 SER A C 1
ATOM 757 O O . SER A 1 93 ? -20.803 0.567 -10.154 1.00 91.44 93 SER A O 1
ATOM 759 N N . ALA A 1 94 ? -18.737 1.401 -10.535 1.00 79.38 94 ALA A N 1
ATOM 760 C CA . ALA A 1 94 ? -19.118 2.461 -11.472 1.00 79.38 94 ALA A CA 1
ATOM 761 C C . ALA A 1 94 ? -19.355 1.899 -12.880 1.00 79.38 94 ALA A C 1
ATOM 763 O O . ALA A 1 94 ? -20.301 2.389 -13.536 1.00 79.38 94 ALA A O 1
#

Sequence (94 aa):
MIDPKVYREMGLNDQEYERILQLLGREPTYTELGMFAVMWSEHCGYKYSRPILRRFREYRQAVESGGL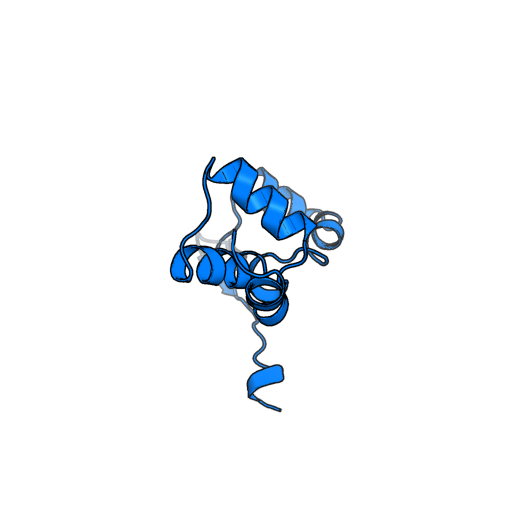ENAGVVDIGDGWGIVMKVESHNHPSA

Solvent-accessible surface area (backbone atoms only — not comparable to full-atom values): 5931 Å² total; per-residue (Å²): 132,82,60,71,65,60,51,44,75,58,70,38,51,72,68,56,50,52,47,49,34,66,74,65,75,45,84,72,52,75,67,55,46,53,51,50,29,54,55,63,27,60,90,66,47,33,70,76,53,49,72,59,49,56,70,40,67,68,55,35,51,28,61,76,70,68,65,73,61,98,52,51,74,46,80,75,55,100,92,41,66,52,76,52,76,86,86,85,63,64,79,92,70,108

Radius of gyration: 18.33 Å; Cα contacts (8 Å, |Δi|>4): 60; chains: 1; bounding box: 40×23×53 Å

Nearest PDB structures (foldseek):
  5oqt-assembly1_A  TM=2.905E-01  e=6.1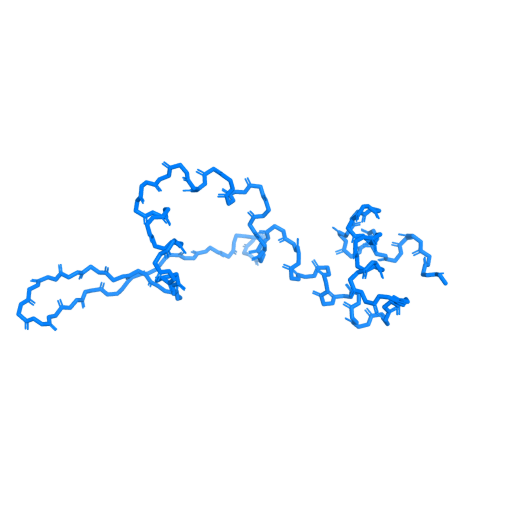46E+00  Geobacillus kaustophilus HTA426